Protein AF-A0A7W0JPA2-F1 (afdb_monomer_lite)

Structure (mmCIF, N/CA/C/O backbone):
data_AF-A0A7W0JPA2-F1
#
_entry.id   AF-A0A7W0JPA2-F1
#
loop_
_atom_site.group_PDB
_atom_site.id
_atom_site.type_symbol
_atom_site.label_atom_id
_atom_site.label_alt_id
_atom_site.label_comp_id
_atom_site.label_asym_id
_atom_site.label_entity_id
_atom_site.label_seq_id
_atom_site.pdbx_PDB_ins_code
_atom_site.Cartn_x
_atom_site.Cartn_y
_atom_site.Cartn_z
_atom_site.occupancy
_atom_site.B_iso_or_equiv
_atom_site.auth_seq_id
_atom_site.auth_comp_id
_atom_site.auth_asym_id
_atom_site.auth_atom_id
_atom_site.pdbx_PDB_model_num
ATOM 1 N N . MET A 1 1 ? -21.860 1.132 16.664 1.00 49.81 1 MET A N 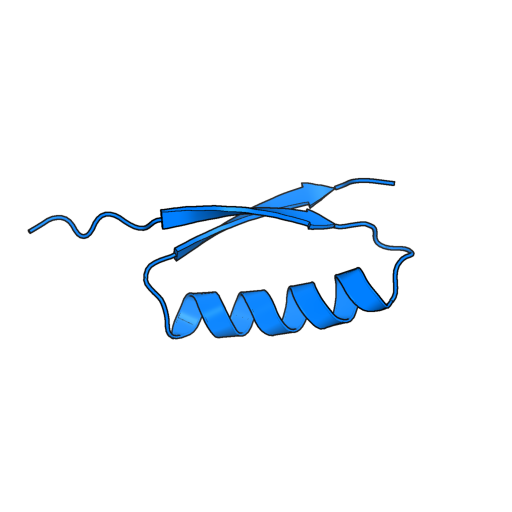1
ATOM 2 C CA . MET A 1 1 ? -21.091 2.240 16.063 1.00 49.81 1 MET A CA 1
ATOM 3 C C . MET A 1 1 ? -20.347 1.646 14.883 1.00 49.81 1 MET A C 1
ATOM 5 O O . MET A 1 1 ? -19.441 0.857 15.106 1.00 49.81 1 MET A O 1
ATOM 9 N N . THR A 1 2 ? -20.806 1.871 13.655 1.00 62.16 2 THR A N 1
ATOM 10 C CA . THR A 1 2 ? -20.101 1.394 12.458 1.00 62.16 2 THR A CA 1
ATOM 11 C C . THR A 1 2 ? -18.859 2.252 12.281 1.00 62.16 2 THR A C 1
ATOM 13 O O . THR A 1 2 ? -18.951 3.471 12.167 1.00 62.16 2 THR A O 1
ATOM 16 N N . GLN A 1 3 ? -17.698 1.618 12.354 1.00 70.62 3 GLN A N 1
ATOM 17 C CA . GLN A 1 3 ? -16.415 2.283 12.231 1.00 70.62 3 GLN A CA 1
ATOM 18 C C . GLN A 1 3 ? -16.162 2.597 10.758 1.00 70.62 3 GLN A C 1
ATOM 20 O O . GLN A 1 3 ? -16.097 1.690 9.930 1.00 70.62 3 GLN A O 1
ATOM 25 N N . HIS A 1 4 ? -16.097 3.884 10.425 1.00 81.06 4 HIS A N 1
ATOM 26 C CA . HIS A 1 4 ? -15.848 4.332 9.062 1.00 81.06 4 HIS A CA 1
ATOM 27 C C . HIS A 1 4 ? -14.358 4.169 8.757 1.00 81.06 4 HIS A C 1
ATOM 29 O O . HIS A 1 4 ? -13.542 4.943 9.254 1.00 81.06 4 HIS A O 1
ATOM 35 N N . ARG A 1 5 ? -14.003 3.161 7.954 1.00 88.88 5 ARG A N 1
ATOM 36 C CA . ARG A 1 5 ? -12.629 3.002 7.467 1.00 88.88 5 ARG A CA 1
ATOM 37 C C . ARG A 1 5 ? -12.345 4.037 6.390 1.00 88.88 5 ARG A C 1
ATOM 39 O O . ARG A 1 5 ? -13.192 4.298 5.540 1.00 88.88 5 ARG A O 1
ATOM 46 N N . SER A 1 6 ? -11.162 4.632 6.432 1.00 95.25 6 SER A N 1
ATOM 47 C CA . SER A 1 6 ? -10.714 5.530 5.368 1.00 95.25 6 SER A CA 1
ATOM 48 C C . SER A 1 6 ? -10.142 4.709 4.217 1.00 95.25 6 SER A C 1
ATOM 50 O O . SER A 1 6 ? -9.194 3.950 4.417 1.00 95.25 6 SER A O 1
ATOM 52 N N . THR A 1 7 ? -10.700 4.852 3.018 1.00 96.56 7 THR A N 1
ATOM 53 C CA . THR A 1 7 ? -10.176 4.187 1.819 1.00 96.56 7 THR A CA 1
ATOM 54 C C . THR A 1 7 ? -8.866 4.836 1.380 1.00 96.56 7 THR A C 1
ATOM 56 O O . THR A 1 7 ? -8.757 6.063 1.340 1.00 96.56 7 THR A O 1
ATOM 59 N N . VAL A 1 8 ? -7.869 4.010 1.066 1.00 97.50 8 VAL A N 1
ATOM 60 C CA . VAL A 1 8 ? -6.581 4.430 0.509 1.00 97.50 8 VAL A CA 1
ATOM 61 C C . VAL A 1 8 ? -6.394 3.755 -0.841 1.00 97.50 8 VAL A C 1
ATOM 63 O O . VAL A 1 8 ? -6.163 2.547 -0.917 1.00 97.50 8 VAL A O 1
ATOM 66 N N . ASP A 1 9 ? -6.453 4.556 -1.898 1.00 97.75 9 ASP A N 1
ATOM 67 C CA . ASP A 1 9 ? -6.115 4.137 -3.252 1.00 97.75 9 ASP A CA 1
ATOM 68 C C . ASP A 1 9 ? -4.595 4.102 -3.433 1.00 97.75 9 ASP A C 1
ATOM 70 O O . ASP A 1 9 ? -3.893 5.103 -3.262 1.00 97.75 9 ASP A O 1
ATOM 74 N N . PHE A 1 10 ? -4.076 2.927 -3.770 1.00 97.62 10 PHE A N 1
ATOM 75 C CA . PHE A 1 10 ? -2.655 2.660 -3.900 1.00 97.62 10 PHE A CA 1
ATOM 76 C C . PHE A 1 10 ? -2.314 2.291 -5.341 1.00 97.62 10 PHE A C 1
ATOM 78 O O . PHE A 1 10 ? -2.595 1.180 -5.795 1.00 97.62 10 PHE A O 1
ATOM 85 N N . TRP A 1 11 ? -1.661 3.205 -6.057 1.00 97.56 11 TRP A N 1
ATOM 86 C CA . TRP A 1 11 ? -1.162 2.926 -7.397 1.00 97.56 11 TRP A CA 1
ATOM 87 C C . TRP A 1 11 ? 0.204 2.245 -7.356 1.00 97.56 11 TRP A C 1
ATOM 89 O O . TRP A 1 11 ? 1.156 2.756 -6.766 1.00 97.56 11 TRP A O 1
ATOM 99 N N . PHE A 1 12 ? 0.293 1.085 -7.993 1.00 97.69 12 PHE A N 1
ATOM 100 C CA . PHE A 1 12 ? 1.443 0.201 -7.943 1.00 97.69 12 PHE A CA 1
ATOM 101 C C . PHE A 1 12 ? 2.012 -0.042 -9.346 1.00 97.69 12 PHE A C 1
ATOM 103 O O . PHE A 1 12 ? 1.339 -0.623 -10.197 1.00 97.69 12 PHE A O 1
ATOM 110 N N . ASP A 1 13 ? 3.264 0.371 -9.552 1.00 97.44 13 ASP A N 1
ATOM 111 C CA . ASP A 1 13 ? 4.088 -0.002 -10.706 1.00 97.44 13 ASP A CA 1
ATOM 112 C C . ASP A 1 13 ? 4.999 -1.193 -10.327 1.00 97.44 13 ASP A C 1
ATOM 114 O O . ASP A 1 13 ? 5.867 -1.034 -9.459 1.00 97.44 13 ASP A O 1
ATOM 118 N N . PRO A 1 14 ? 4.842 -2.375 -10.962 1.00 94.88 14 PRO A N 1
ATOM 119 C CA . PRO A 1 14 ? 5.66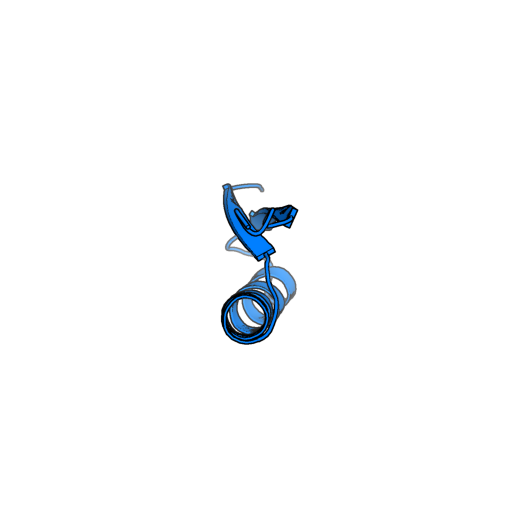8 -3.555 -10.696 1.00 94.88 14 PRO A CA 1
ATOM 120 C C . PRO A 1 14 ? 7.165 -3.384 -10.974 1.00 94.88 14 PRO A C 1
ATOM 122 O O . PRO A 1 14 ? 7.965 -4.157 -10.445 1.00 94.88 14 PRO A O 1
ATOM 125 N N . LEU A 1 15 ? 7.557 -2.418 -11.809 1.00 96.31 15 LEU A N 1
ATOM 126 C CA . LEU A 1 15 ? 8.957 -2.172 -12.163 1.00 96.31 15 LEU A CA 1
ATOM 127 C C . LEU A 1 15 ? 9.646 -1.213 -11.183 1.00 96.31 15 LEU A C 1
ATOM 129 O O . LEU A 1 15 ? 10.877 -1.188 -11.107 1.00 96.31 15 LEU A O 1
ATOM 133 N N . CYS A 1 16 ? 8.878 -0.449 -10.405 1.00 96.38 16 CYS A N 1
ATOM 134 C CA . CYS A 1 16 ? 9.410 0.521 -9.462 1.00 96.38 16 CYS A CA 1
ATOM 135 C C . CYS A 1 16 ? 9.785 -0.143 -8.119 1.00 96.38 16 CYS A C 1
ATOM 137 O O . CYS A 1 16 ? 8.908 -0.586 -7.368 1.00 96.38 16 CYS A O 1
ATOM 139 N N . PRO A 1 17 ? 11.074 -0.148 -7.720 1.00 97.25 17 PRO A N 1
ATOM 140 C CA . PRO A 1 17 ? 11.497 -0.773 -6.462 1.00 97.25 17 PRO A CA 1
ATOM 141 C C . PRO A 1 17 ? 10.909 -0.074 -5.227 1.00 97.25 17 PRO A C 1
ATOM 143 O O . PRO A 1 17 ? 10.684 -0.702 -4.191 1.00 97.25 17 PRO A O 1
ATOM 146 N N . TRP A 1 18 ? 10.619 1.223 -5.336 1.00 96.94 18 TRP A N 1
ATOM 147 C CA . TRP A 1 18 ? 10.008 2.000 -4.261 1.00 96.94 18 TRP A CA 1
ATOM 148 C C . TRP A 1 18 ? 8.535 1.648 -4.076 1.00 96.94 18 TRP A C 1
ATOM 150 O O . TRP A 1 18 ? 8.091 1.500 -2.941 1.00 96.94 18 TRP A O 1
ATOM 160 N N . ALA A 1 19 ? 7.793 1.445 -5.171 1.00 96.94 19 ALA A N 1
ATOM 161 C CA 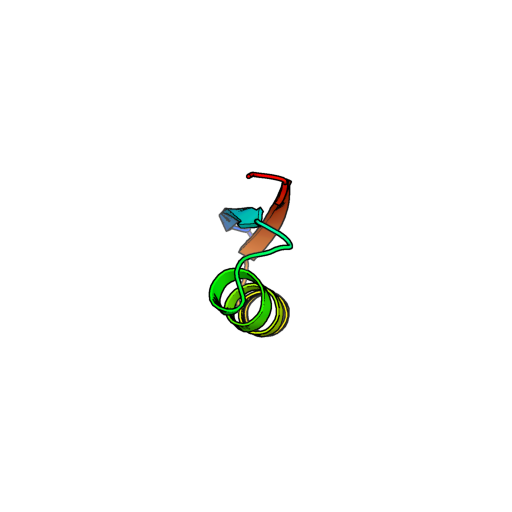. ALA A 1 19 ? 6.407 0.991 -5.103 1.00 96.94 19 ALA A CA 1
ATOM 162 C C . ALA A 1 19 ? 6.319 -0.382 -4.421 1.00 96.94 19 ALA A C 1
ATOM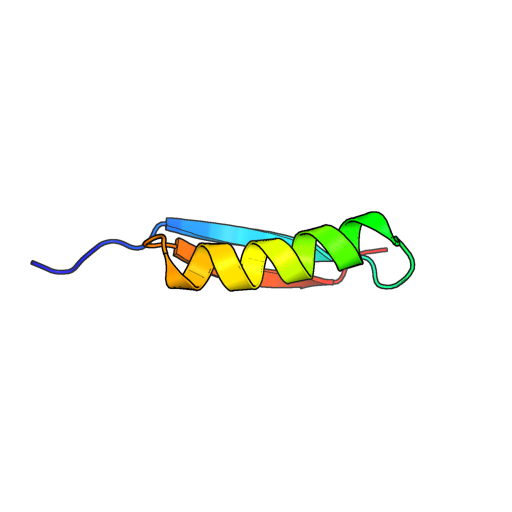 164 O O . ALA A 1 19 ? 5.442 -0.594 -3.583 1.00 96.94 19 ALA A O 1
ATOM 165 N N . TRP A 1 20 ? 7.280 -1.278 -4.685 1.00 96.38 20 TRP A N 1
ATOM 166 C CA . TRP A 1 20 ? 7.385 -2.560 -3.981 1.00 96.38 20 TRP A CA 1
ATOM 167 C C . TRP A 1 20 ? 7.565 -2.386 -2.475 1.00 96.38 20 TRP A C 1
ATOM 169 O O . TRP A 1 20 ? 6.740 -2.884 -1.708 1.00 96.38 20 TRP A O 1
ATOM 179 N N . LEU A 1 21 ? 8.583 -1.642 -2.037 1.00 98.06 21 LEU A N 1
ATOM 180 C CA . LEU A 1 21 ? 8.836 -1.409 -0.610 1.00 98.06 21 LEU A CA 1
ATOM 181 C C . LEU A 1 21 ? 7.628 -0.773 0.090 1.00 98.06 21 LEU A C 1
ATOM 183 O O . LEU A 1 21 ? 7.188 -1.264 1.133 1.00 98.06 21 LEU A O 1
ATOM 187 N N . THR A 1 22 ? 7.046 0.265 -0.511 1.00 98.12 22 THR A N 1
ATOM 188 C CA . THR A 1 22 ? 5.882 0.957 0.049 1.00 98.12 22 THR A CA 1
ATOM 189 C C . THR A 1 22 ? 4.653 0.049 0.094 1.00 98.12 22 THR A C 1
ATOM 191 O O . THR A 1 22 ? 3.939 0.075 1.091 1.00 98.12 22 THR A O 1
ATOM 194 N N . SER A 1 23 ? 4.428 -0.816 -0.904 1.00 97.69 23 SER A N 1
ATOM 195 C CA . SER A 1 23 ? 3.310 -1.774 -0.875 1.00 97.69 23 SER A CA 1
ATOM 196 C C . SER A 1 23 ? 3.406 -2.722 0.325 1.00 97.69 23 SER A C 1
ATOM 198 O O . SER A 1 23 ? 2.413 -2.969 1.005 1.00 97.69 23 SER A O 1
ATOM 200 N N . ARG A 1 24 ? 4.618 -3.197 0.654 1.00 98.00 24 ARG A N 1
ATOM 201 C CA . ARG A 1 24 ? 4.849 -4.069 1.814 1.00 98.00 24 ARG A CA 1
ATOM 202 C C . ARG A 1 24 ? 4.592 -3.338 3.125 1.00 98.00 24 ARG A C 1
ATOM 204 O O . ARG A 1 24 ? 3.987 -3.916 4.019 1.00 98.00 24 ARG A O 1
ATOM 211 N N . TRP A 1 25 ? 5.014 -2.081 3.224 1.00 98.25 25 TRP A N 1
ATOM 212 C CA . TRP A 1 25 ? 4.715 -1.238 4.380 1.00 98.25 25 TRP A CA 1
ATOM 213 C C . TRP A 1 25 ? 3.212 -0.969 4.522 1.00 98.25 25 TRP A C 1
ATOM 215 O O . TRP A 1 25 ? 2.673 -1.095 5.620 1.00 98.25 25 TRP A O 1
ATOM 225 N N . MET A 1 26 ? 2.518 -0.663 3.426 1.00 98.06 26 MET A N 1
ATOM 226 C CA . MET A 1 26 ? 1.102 -0.305 3.458 1.00 98.06 26 MET A CA 1
ATOM 227 C C . MET A 1 26 ? 0.208 -1.477 3.911 1.00 98.06 26 MET A C 1
ATOM 229 O O . MET A 1 26 ? -0.758 -1.266 4.645 1.00 98.06 26 MET A O 1
ATOM 233 N N . LEU A 1 27 ? 0.591 -2.718 3.586 1.00 97.81 27 LEU A N 1
ATOM 234 C CA . LEU A 1 27 ? -0.043 -3.931 4.123 1.00 97.81 27 LEU A CA 1
ATOM 235 C C . LEU A 1 27 ? 0.118 -4.084 5.646 1.00 97.81 27 LEU A C 1
ATOM 237 O O . LEU A 1 27 ? -0.738 -4.674 6.299 1.00 97.81 27 LEU A O 1
ATOM 241 N N . GLU A 1 28 ? 1.203 -3.578 6.238 1.00 98.38 28 GLU A N 1
ATOM 242 C CA . GLU A 1 28 ? 1.364 -3.558 7.700 1.00 98.38 28 GLU A CA 1
ATOM 243 C C . GLU A 1 28 ? 0.559 -2.420 8.338 1.00 98.38 28 GLU A C 1
ATOM 245 O O . GLU A 1 28 ? -0.002 -2.589 9.420 1.00 98.38 28 GL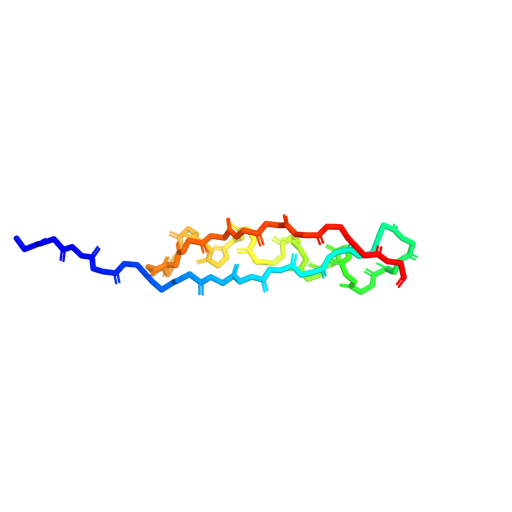U A O 1
ATOM 250 N N . VAL A 1 29 ? 0.447 -1.276 7.653 1.00 97.94 29 VAL A N 1
ATOM 251 C CA . VAL A 1 29 ? -0.374 -0.141 8.098 1.00 97.94 29 VAL A CA 1
ATOM 252 C C . VAL A 1 29 ? -1.846 -0.533 8.215 1.00 97.94 29 VAL A C 1
ATOM 254 O O . VAL A 1 29 ? -2.470 -0.188 9.218 1.00 97.94 29 VAL A O 1
ATOM 257 N N . GLU A 1 30 ? -2.384 -1.295 7.259 1.00 97.12 30 GLU A N 1
ATOM 258 C CA . GLU A 1 30 ? -3.775 -1.782 7.286 1.00 97.12 30 GLU A CA 1
ATOM 259 C C . GLU A 1 30 ? -4.095 -2.617 8.541 1.00 97.12 30 GLU A C 1
ATOM 261 O O . GLU A 1 30 ? -5.222 -2.613 9.028 1.00 97.12 30 GLU A O 1
ATOM 266 N N . LYS A 1 31 ? -3.097 -3.283 9.135 1.00 96.56 31 LYS A N 1
ATOM 267 C CA . LYS A 1 31 ? -3.288 -4.079 10.361 1.00 96.56 31 LYS A CA 1
ATOM 268 C C . LYS A 1 31 ? -3.408 -3.226 11.622 1.00 96.56 31 LYS A C 1
ATOM 270 O O . LYS A 1 31 ? -3.967 -3.687 12.614 1.00 96.56 31 LYS A O 1
ATOM 275 N N . VAL A 1 32 ? -2.839 -2.020 11.617 1.00 97.38 32 VAL A N 1
ATOM 276 C CA . VAL A 1 32 ? -2.722 -1.158 12.810 1.00 97.38 32 VAL A CA 1
ATOM 277 C C . VAL A 1 32 ? -3.485 0.162 12.681 1.00 97.38 32 VAL A C 1
ATOM 279 O O . VAL A 1 32 ? -3.487 0.963 13.618 1.00 97.38 32 VAL A O 1
ATOM 282 N N . ARG A 1 33 ? -4.128 0.413 11.535 1.00 95.88 33 ARG A N 1
ATOM 283 C CA . ARG A 1 33 ? -4.950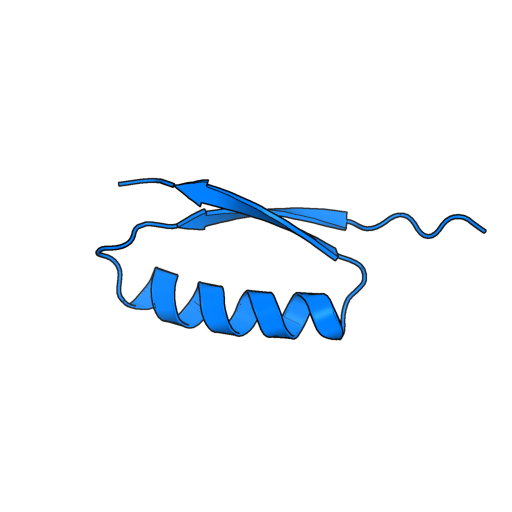 1.596 11.251 1.00 95.88 33 ARG A CA 1
ATOM 284 C C . ARG A 1 33 ? -6.285 1.180 10.648 1.00 95.88 33 ARG A C 1
ATOM 286 O O . ARG A 1 33 ? -6.374 0.198 9.928 1.00 95.88 33 ARG A O 1
ATOM 293 N N . GLU A 1 34 ? -7.315 1.980 10.893 1.00 95.69 34 GLU A N 1
ATOM 294 C CA . GLU A 1 34 ? -8.663 1.780 10.345 1.00 95.69 34 GLU A CA 1
ATOM 295 C C . GLU A 1 34 ? -8.756 2.298 8.906 1.00 95.69 34 GLU A C 1
ATOM 297 O O . GLU A 1 34 ? -9.481 3.245 8.599 1.00 95.69 34 GLU A O 1
ATOM 302 N N . VAL A 1 35 ? -7.975 1.682 8.025 1.00 96.00 35 VAL A N 1
ATOM 303 C CA . VAL A 1 35 ? -7.963 1.972 6.591 1.00 96.00 35 VAL A CA 1
ATOM 304 C C . VAL A 1 35 ? -8.407 0.750 5.796 1.00 96.00 35 VAL A C 1
ATOM 306 O O . VAL A 1 35 ? -8.344 -0.377 6.283 1.00 96.00 35 VAL A O 1
ATOM 309 N N . GLU A 1 36 ? -8.895 0.989 4.587 1.00 96.62 36 GLU A N 1
ATOM 310 C CA . GLU A 1 36 ? -9.171 -0.046 3.591 1.00 96.62 36 GLU A CA 1
ATOM 311 C C . GLU A 1 36 ? -8.263 0.199 2.391 1.00 96.62 36 GLU A C 1
ATOM 313 O O . GLU A 1 36 ? -8.309 1.283 1.803 1.00 96.62 36 GLU A O 1
ATOM 318 N N . LEU A 1 37 ? -7.419 -0.778 2.049 1.00 97.19 37 LEU A N 1
ATOM 319 C CA . LEU A 1 37 ? -6.496 -0.635 0.930 1.00 97.19 37 LEU A CA 1
ATOM 320 C C . LEU A 1 37 ? -7.104 -1.088 -0.397 1.00 97.19 37 LEU A C 1
ATOM 322 O O . LEU A 1 37 ? -7.582 -2.215 -0.510 1.00 97.19 37 LEU A O 1
ATOM 326 N N . GLN A 1 38 ? -6.993 -0.254 -1.432 1.00 97.81 38 GLN A N 1
ATOM 327 C CA . GLN A 1 38 ? -7.376 -0.612 -2.798 1.00 97.81 38 GLN A CA 1
ATOM 328 C C . GLN A 1 38 ? -6.191 -0.442 -3.745 1.00 97.81 38 GLN A C 1
ATOM 330 O O . GLN A 1 38 ? -5.617 0.637 -3.847 1.00 97.81 38 GLN A O 1
ATOM 335 N N . PHE A 1 39 ? -5.806 -1.518 -4.431 1.00 97.50 39 PHE A N 1
ATOM 336 C CA . PHE A 1 39 ? -4.679 -1.501 -5.361 1.00 97.50 39 PHE A CA 1
ATOM 337 C C . PHE A 1 39 ? -5.126 -1.183 -6.786 1.00 97.50 39 PHE A C 1
ATOM 339 O O . PHE A 1 39 ? -6.033 -1.819 -7.320 1.00 97.50 39 PHE A O 1
ATOM 346 N N . HIS A 1 40 ? -4.390 -0.281 -7.427 1.00 97.69 40 HIS A N 1
ATOM 347 C CA . HIS A 1 40 ? -4.519 0.070 -8.837 1.00 97.69 40 HIS A CA 1
ATOM 348 C C . HIS A 1 40 ? -3.180 -0.170 -9.523 1.00 97.69 40 HIS A C 1
ATOM 350 O O . HIS A 1 40 ? -2.159 0.349 -9.085 1.00 97.69 40 HIS A O 1
ATOM 356 N N . VAL A 1 41 ? -3.140 -0.951 -10.597 1.00 96.81 41 VAL A N 1
ATOM 357 C CA . VAL A 1 41 ? -1.890 -1.125 -11.353 1.00 96.81 41 VAL A CA 1
ATOM 358 C C . VAL A 1 41 ? -1.644 0.119 -12.206 1.00 96.81 41 VAL A C 1
ATOM 360 O O . VAL A 1 41 ? -2.559 0.598 -12.876 1.00 96.81 41 VAL A O 1
ATOM 363 N N . MET A 1 42 ? -0.414 0.632 -12.192 1.00 91.69 42 MET A N 1
ATOM 364 C CA . MET A 1 42 ? 0.048 1.681 -13.106 1.00 91.69 42 MET A CA 1
ATOM 365 C C . MET A 1 42 ? 1.372 1.292 -13.772 1.00 91.69 42 MET A C 1
ATOM 367 O O . MET A 1 42 ? 1.979 0.284 -13.411 1.00 91.69 42 MET A O 1
ATOM 371 N N . SER A 1 43 ? 1.779 2.089 -14.760 1.00 73.69 43 SER A N 1
ATOM 372 C CA . SER A 1 43 ? 3.078 2.024 -15.433 1.00 73.69 43 SER A CA 1
ATOM 373 C C . SER A 1 43 ? 3.767 3.376 -15.369 1.00 73.69 43 SER A C 1
ATOM 375 O O . SER A 1 43 ? 3.050 4.394 -15.235 1.00 73.69 43 SER A O 1
#

Radius of gyration: 11.75 Å; chains: 1; bounding box: 33×10×32 Å

Secondary structure (DSSP, 8-state):
----PEEEEEEE-TT-HHHHHHHHHHHHHHHHSSEEEEEEE--

Foldseek 3Di:
DPDDAAEDEQEAEPVDVVSVVVVVVVVVVVVVGRHDYDYDYDD

pLDDT: mean 93.37, std 10.22, range [49.81, 98.38]

Sequence (43 aa):
MTQHRSTVDFWFDPLCPWAWLTSRWMLEVEKVREVELQFHVMS